Protein AF-A0A4U5W4Y3-F1 (afdb_monomer)

pLDDT: mean 70.09, std 14.5, range [42.06, 96.62]

Structure (mmCIF, N/CA/C/O backbone):
data_AF-A0A4U5W4Y3-F1
#
_entry.id   AF-A0A4U5W4Y3-F1
#
loop_
_atom_site.group_PDB
_atom_site.id
_atom_site.type_symbol
_atom_site.label_atom_id
_atom_site.label_alt_id
_atom_site.label_comp_id
_atom_site.label_asym_id
_atom_site.label_entity_id
_atom_site.label_seq_id
_atom_site.pdbx_PDB_ins_code
_atom_site.Cartn_x
_atom_site.Cartn_y
_atom_site.Cartn_z
_atom_site.occupancy
_atom_site.B_iso_or_equiv
_atom_site.auth_seq_id
_atom_site.auth_comp_id
_atom_site.auth_asym_id
_atom_site.auth_atom_id
_atom_site.pdbx_PDB_mod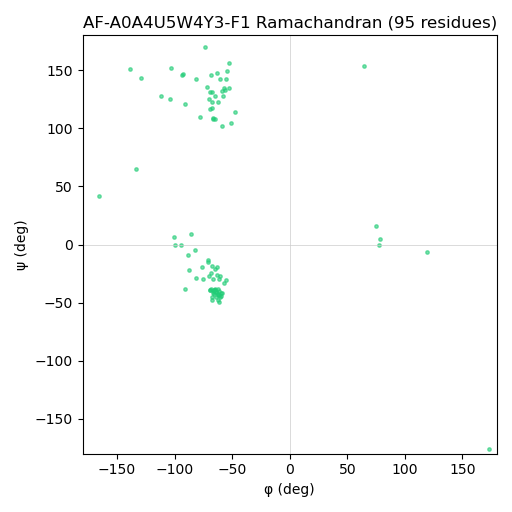el_num
ATOM 1 N N . MET A 1 1 ? 27.909 -11.454 -19.056 1.00 50.59 1 MET A N 1
ATOM 2 C CA . MET A 1 1 ? 27.273 -12.157 -17.928 1.00 50.59 1 MET A CA 1
ATOM 3 C C . MET A 1 1 ? 26.076 -12.883 -18.488 1.00 50.59 1 MET A C 1
ATOM 5 O O . MET A 1 1 ? 25.126 -12.229 -18.903 1.00 50.59 1 MET A O 1
ATOM 9 N N . ASP A 1 2 ? 26.189 -14.203 -18.619 1.00 58.56 2 ASP A N 1
ATOM 10 C CA . ASP A 1 2 ? 25.115 -15.040 -19.144 1.00 58.56 2 ASP A CA 1
ATOM 11 C C . ASP A 1 2 ? 23.964 -15.091 -18.142 1.00 58.56 2 ASP A C 1
ATOM 13 O O . ASP A 1 2 ? 24.152 -15.287 -16.940 1.00 58.56 2 ASP A O 1
ATOM 17 N N . ARG A 1 3 ? 22.754 -14.860 -18.643 1.00 62.62 3 ARG A N 1
ATOM 18 C CA . ARG A 1 3 ? 21.526 -14.875 -17.857 1.00 62.62 3 ARG A CA 1
ATOM 19 C C . ARG A 1 3 ? 21.272 -16.306 -17.365 1.00 62.62 3 ARG A C 1
ATOM 21 O O . ARG A 1 3 ? 20.890 -17.163 -18.153 1.00 62.62 3 ARG A O 1
ATOM 28 N N . LEU A 1 4 ? 21.435 -16.553 -16.063 1.00 68.31 4 LEU A N 1
ATOM 29 C CA . LEU A 1 4 ? 21.101 -17.845 -15.433 1.00 68.31 4 LEU A CA 1
ATOM 30 C C . LEU A 1 4 ? 19.583 -18.097 -15.344 1.00 68.31 4 LEU A C 1
ATOM 32 O O . LEU A 1 4 ? 19.151 -19.221 -15.104 1.00 68.31 4 LEU A O 1
ATOM 36 N N . LEU A 1 5 ? 18.766 -17.054 -15.527 1.00 67.88 5 LEU A N 1
ATOM 37 C CA . LEU A 1 5 ? 17.308 -17.128 -15.455 1.00 67.88 5 LEU A CA 1
ATOM 38 C C . LEU A 1 5 ? 16.674 -17.351 -16.840 1.00 67.88 5 LEU A C 1
ATOM 40 O O . LEU A 1 5 ? 17.132 -16.765 -17.824 1.00 67.88 5 LEU A O 1
ATOM 44 N N . PRO A 1 6 ? 15.559 -18.100 -16.935 1.00 73.06 6 PRO A N 1
ATOM 45 C CA . PRO A 1 6 ? 14.780 -18.223 -18.166 1.00 73.06 6 PRO A CA 1
ATOM 46 C C . PRO A 1 6 ? 14.388 -16.861 -18.752 1.00 73.06 6 PRO A C 1
ATOM 48 O O . PRO A 1 6 ? 14.334 -15.853 -18.036 1.00 73.06 6 PRO A O 1
ATOM 51 N N . ALA A 1 7 ? 14.123 -16.814 -20.060 1.00 78.19 7 ALA A N 1
ATOM 52 C CA . ALA A 1 7 ? 13.769 -15.575 -20.752 1.00 78.19 7 ALA A CA 1
ATOM 53 C C . ALA A 1 7 ? 12.565 -14.869 -20.081 1.00 78.19 7 ALA A C 1
ATOM 55 O O . ALA A 1 7 ? 11.687 -15.552 -19.555 1.00 78.19 7 ALA A O 1
ATOM 56 N N . PRO A 1 8 ? 12.463 -13.522 -20.122 1.00 77.88 8 PRO A N 1
ATOM 57 C CA . PRO A 1 8 ? 11.507 -12.747 -19.312 1.00 77.88 8 PRO A CA 1
ATOM 58 C C . PRO A 1 8 ? 10.043 -13.163 -19.473 1.00 77.88 8 PRO A C 1
ATOM 60 O O . PRO A 1 8 ? 9.238 -13.031 -18.559 1.00 77.88 8 PRO A O 1
ATOM 63 N N . ARG A 1 9 ? 9.700 -13.656 -20.665 1.00 80.75 9 ARG A N 1
ATOM 64 C CA . ARG A 1 9 ? 8.342 -14.059 -21.048 1.00 80.75 9 ARG A CA 1
ATOM 65 C C . ARG A 1 9 ? 8.124 -15.570 -20.972 1.00 80.75 9 ARG A C 1
ATOM 67 O O . ARG A 1 9 ? 7.086 -16.052 -21.406 1.00 80.75 9 ARG A O 1
ATOM 74 N N . THR A 1 10 ? 9.102 -16.314 -20.464 1.00 85.56 10 THR A N 1
ATOM 75 C CA . THR A 1 10 ? 8.989 -17.757 -20.250 1.00 85.56 10 THR A CA 1
ATOM 76 C C . THR A 1 10 ? 8.469 -17.999 -18.836 1.00 85.56 10 THR A C 1
ATOM 78 O O . THR A 1 10 ? 9.116 -17.556 -17.883 1.00 85.56 10 THR A O 1
ATOM 81 N N . PRO A 1 11 ? 7.319 -18.674 -18.669 1.00 90.56 11 PRO A N 1
ATOM 82 C CA . PRO A 1 11 ? 6.839 -19.053 -17.349 1.00 90.56 11 PRO A CA 1
ATOM 83 C C . PRO A 1 11 ? 7.860 -19.944 -16.634 1.00 90.56 11 PRO A C 1
ATOM 85 O O . PRO A 1 11 ? 8.339 -20.921 -17.205 1.00 90.56 11 PRO A O 1
ATOM 88 N N . VAL A 1 12 ? 8.165 -19.633 -15.374 1.00 90.50 12 VAL A N 1
ATOM 89 C CA . VAL A 1 12 ? 9.010 -20.477 -14.503 1.00 90.50 12 VAL A CA 1
ATOM 90 C C . VAL A 1 12 ? 8.198 -21.527 -13.745 1.00 90.50 12 VAL A C 1
ATOM 92 O O . VAL A 1 12 ? 8.753 -22.416 -13.109 1.00 90.50 12 VAL A O 1
ATOM 95 N N . GLY A 1 13 ? 6.873 -21.429 -13.809 1.00 93.69 13 GLY A N 1
ATOM 96 C CA . GLY A 1 13 ? 5.945 -22.347 -13.169 1.00 93.69 13 GLY A CA 1
ATOM 97 C C . GLY A 1 13 ? 4.507 -21.859 -13.291 1.00 93.69 13 GLY A C 1
ATOM 98 O O . GLY A 1 13 ? 4.235 -20.836 -13.922 1.00 93.69 13 GLY A O 1
ATOM 99 N N . HIS A 1 14 ? 3.590 -22.591 -12.663 1.00 96.62 14 HIS A N 1
ATOM 100 C CA . HIS A 1 14 ? 2.173 -22.245 -12.601 1.00 96.62 14 HIS A CA 1
ATOM 101 C C . HIS A 1 14 ? 1.688 -22.295 -11.155 1.00 96.62 14 HIS A C 1
ATOM 103 O O . HIS A 1 14 ? 2.109 -23.139 -10.363 1.00 96.62 14 HIS A O 1
ATOM 109 N N . ARG A 1 15 ? 0.798 -21.368 -10.809 1.00 94.69 15 ARG A N 1
ATOM 110 C CA . ARG A 1 15 ? 0.102 -21.338 -9.520 1.00 94.69 15 ARG A CA 1
ATOM 111 C C . ARG A 1 15 ? -0.969 -22.438 -9.470 1.00 94.69 15 ARG A C 1
ATOM 113 O O . ARG A 1 15 ? -1.322 -23.025 -10.490 1.00 94.69 15 ARG A O 1
ATOM 120 N N . ARG A 1 16 ? -1.550 -22.677 -8.288 1.00 96.06 16 ARG A N 1
ATOM 121 C CA . ARG A 1 16 ? -2.636 -23.663 -8.094 1.00 96.06 16 ARG A CA 1
ATOM 122 C C . ARG A 1 16 ? -3.893 -23.356 -8.921 1.00 96.06 16 ARG A C 1
ATOM 124 O O . ARG A 1 16 ? -4.625 -24.272 -9.267 1.00 96.06 16 ARG A O 1
ATOM 131 N N . ASP A 1 17 ? -4.127 -22.086 -9.248 1.00 95.00 17 ASP A N 1
ATOM 132 C CA . ASP A 1 17 ? -5.205 -21.615 -10.125 1.00 95.00 17 ASP A CA 1
ATOM 133 C C . ASP A 1 17 ? -4.832 -21.648 -11.623 1.00 95.00 17 ASP A C 1
ATOM 135 O O . ASP A 1 17 ? -5.557 -21.103 -12.450 1.00 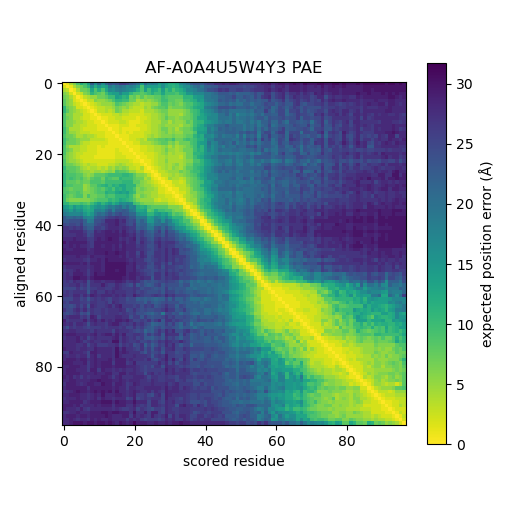95.00 17 ASP A O 1
ATOM 139 N N . GLY A 1 18 ? -3.695 -22.253 -11.987 1.00 95.31 18 GLY A N 1
ATOM 140 C CA . GLY A 1 18 ? -3.240 -22.398 -13.372 1.00 95.31 18 GLY A CA 1
ATOM 141 C C . GLY A 1 18 ? -2.627 -21.137 -13.984 1.00 95.31 18 GLY A C 1
ATOM 142 O O . GLY A 1 18 ? -2.181 -21.172 -15.127 1.00 95.31 18 GLY A O 1
ATOM 143 N N . ARG A 1 19 ? -2.558 -20.017 -13.252 1.00 95.38 19 ARG A N 1
ATOM 144 C CA . ARG A 1 19 ? -1.941 -18.782 -13.760 1.00 95.38 19 ARG A CA 1
ATOM 145 C C . ARG A 1 19 ? -0.411 -18.926 -13.844 1.00 95.38 19 ARG A C 1
ATOM 147 O O . ARG A 1 19 ? 0.186 -19.424 -12.883 1.00 95.38 19 ARG A O 1
ATOM 154 N N . PRO A 1 20 ? 0.235 -18.488 -14.944 1.00 94.44 20 PRO A N 1
ATOM 155 C CA . PRO A 1 20 ? 1.684 -18.581 -15.098 1.00 94.44 20 PRO A CA 1
ATOM 156 C C . PRO A 1 20 ? 2.413 -17.651 -14.124 1.00 94.44 20 PRO A C 1
ATOM 158 O O . PRO A 1 20 ? 1.944 -16.557 -13.808 1.00 94.44 20 PRO A O 1
ATOM 161 N N . ILE A 1 21 ? 3.580 -18.096 -13.666 1.00 90.88 21 ILE A N 1
ATOM 162 C CA . ILE A 1 21 ? 4.512 -17.327 -12.841 1.00 90.88 21 ILE A CA 1
ATOM 163 C C . ILE A 1 21 ? 5.658 -16.882 -13.745 1.00 90.88 21 ILE A C 1
ATOM 165 O O . ILE A 1 21 ? 6.298 -17.721 -14.380 1.00 90.88 21 ILE A O 1
ATOM 169 N N . PHE A 1 22 ? 5.927 -15.580 -13.797 1.00 88.75 22 PHE A N 1
ATOM 170 C CA . PHE A 1 22 ? 7.039 -15.012 -14.561 1.00 88.75 22 PHE A CA 1
ATOM 171 C C . PHE A 1 22 ? 8.202 -14.627 -13.633 1.00 88.75 22 PHE A C 1
ATOM 173 O O . PHE A 1 22 ? 7.957 -14.318 -12.463 1.00 88.75 22 PHE A O 1
ATOM 180 N N . PRO A 1 23 ? 9.456 -14.641 -14.125 1.00 85.00 23 PRO A N 1
ATOM 181 C CA . PRO A 1 23 ? 10.592 -14.098 -13.386 1.00 85.00 23 PRO A CA 1
ATOM 182 C C . PRO A 1 23 ? 10.359 -12.635 -12.989 1.00 85.00 23 PRO A C 1
ATOM 184 O O . PRO A 1 23 ? 9.822 -11.853 -13.774 1.00 85.00 23 PRO A O 1
ATOM 187 N N . MET A 1 24 ? 10.810 -12.256 -11.793 1.00 78.88 24 MET A N 1
ATOM 188 C CA . MET A 1 24 ? 10.847 -10.854 -11.370 1.00 78.88 24 MET A CA 1
ATOM 189 C C . MET A 1 24 ? 11.918 -10.122 -12.184 1.00 78.88 24 MET A C 1
ATOM 191 O O . MET A 1 24 ? 13.094 -10.464 -12.097 1.00 78.88 24 MET A O 1
ATOM 195 N N . LEU A 1 25 ? 11.509 -9.136 -12.980 1.00 77.12 25 LEU A N 1
ATOM 196 C CA . LEU A 1 25 ? 12.415 -8.278 -13.752 1.00 77.12 25 LEU A CA 1
ATOM 197 C C . LEU A 1 25 ? 12.744 -7.026 -12.928 1.00 77.12 25 LEU A C 1
ATOM 199 O O . LEU A 1 25 ? 11.891 -6.558 -12.174 1.00 77.12 25 LEU A O 1
ATOM 203 N N . GLY A 1 26 ? 13.956 -6.479 -13.049 1.00 72.69 26 GLY A N 1
ATOM 204 C CA . GLY A 1 26 ? 14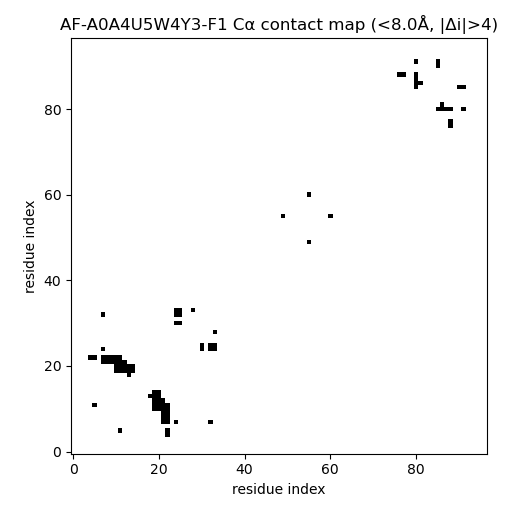.347 -5.264 -12.316 1.00 72.69 26 GLY A CA 1
ATOM 205 C C . GLY A 1 26 ? 14.723 -5.455 -10.849 1.00 72.69 26 GLY A C 1
ATOM 206 O O . GLY A 1 26 ? 14.992 -4.467 -10.174 1.00 72.69 26 GLY A O 1
ATOM 207 N N . ALA A 1 27 ? 14.767 -6.692 -10.343 1.00 71.38 27 ALA A N 1
ATOM 208 C CA . ALA A 1 27 ? 15.229 -6.970 -8.980 1.00 71.38 27 ALA A CA 1
ATOM 209 C C . ALA A 1 27 ? 16.746 -6.747 -8.807 1.00 71.38 27 ALA A C 1
ATOM 211 O O . ALA A 1 27 ? 17.197 -6.423 -7.712 1.00 71.38 27 ALA A O 1
ATOM 212 N N . ASP A 1 28 ? 17.516 -6.893 -9.888 1.00 71.62 28 ASP A N 1
ATOM 213 C CA . ASP A 1 28 ? 18.933 -6.540 -9.970 1.00 71.62 28 ASP A CA 1
ATOM 214 C C . ASP A 1 28 ? 19.082 -5.347 -10.923 1.00 71.62 28 ASP A C 1
ATOM 216 O O . ASP A 1 28 ? 18.575 -5.367 -12.049 1.00 71.62 28 ASP A O 1
ATOM 220 N N . SER A 1 29 ? 19.764 -4.293 -10.470 1.00 69.50 29 SER A N 1
ATOM 221 C CA . SER A 1 29 ? 19.985 -3.070 -11.248 1.00 69.50 29 SER A CA 1
ATOM 222 C C . SER A 1 29 ? 20.897 -3.289 -12.457 1.00 69.50 29 SER A C 1
ATOM 224 O O . SER A 1 29 ? 20.864 -2.497 -13.398 1.00 69.50 29 SER A O 1
ATOM 226 N N . THR A 1 30 ? 21.669 -4.375 -12.463 1.00 71.62 30 THR A N 1
ATOM 227 C CA . THR A 1 30 ? 22.572 -4.758 -13.552 1.00 71.62 30 THR A CA 1
ATOM 228 C C . THR A 1 30 ? 21.947 -5.741 -14.545 1.00 71.62 30 THR A C 1
ATOM 230 O O . THR A 1 30 ? 22.593 -6.112 -15.528 1.00 71.62 30 THR A O 1
ATOM 233 N N . ASP A 1 31 ? 20.687 -6.146 -14.338 1.00 71.12 31 ASP A N 1
ATOM 234 C CA . ASP A 1 31 ? 20.012 -7.104 -15.214 1.00 71.12 31 ASP A CA 1
ATOM 235 C C . ASP A 1 31 ? 19.766 -6.498 -16.615 1.00 71.12 31 ASP A C 1
ATOM 237 O O . ASP A 1 31 ? 19.071 -5.483 -16.750 1.00 71.12 31 ASP A O 1
ATOM 241 N N . PRO A 1 32 ? 20.274 -7.122 -17.696 1.00 70.88 32 PRO A N 1
ATOM 242 C CA . PRO A 1 32 ? 20.093 -6.625 -19.060 1.00 70.88 32 PRO A CA 1
ATOM 243 C C . PRO A 1 32 ? 18.626 -6.593 -19.522 1.00 70.88 32 PRO A C 1
ATOM 245 O O . PRO A 1 32 ? 18.294 -5.878 -20.466 1.00 70.88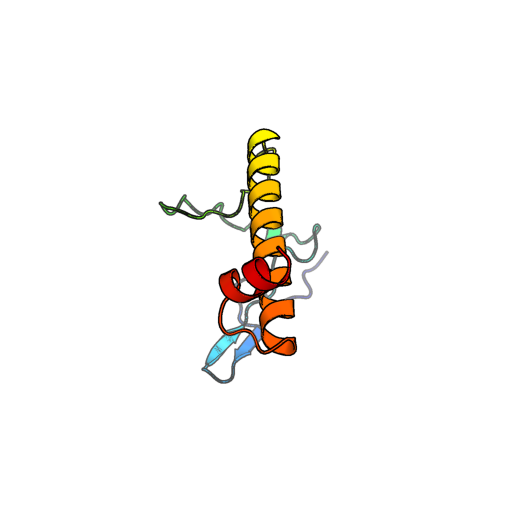 32 PRO A O 1
ATOM 248 N N . SER A 1 33 ? 17.723 -7.337 -18.874 1.00 69.31 33 SER A N 1
ATOM 249 C CA . SER A 1 33 ? 16.288 -7.293 -19.177 1.00 69.31 33 SER A CA 1
ATOM 250 C C . SER A 1 33 ? 15.593 -6.007 -18.738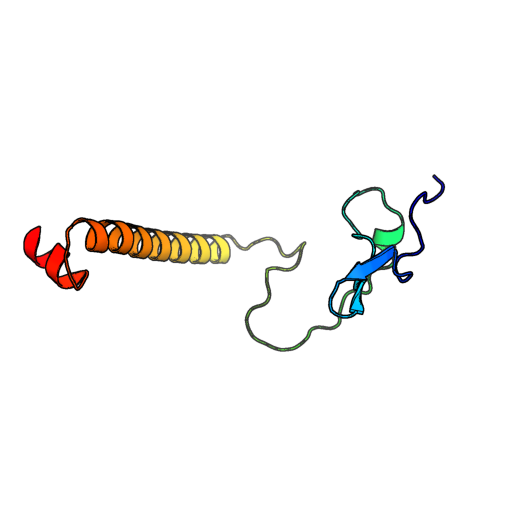 1.00 69.31 33 SER A C 1
ATOM 252 O O . SER A 1 33 ? 14.514 -5.706 -19.250 1.00 69.31 33 SER A O 1
ATOM 254 N N . ASN A 1 34 ? 16.241 -5.193 -17.902 1.00 70.25 34 ASN A N 1
ATOM 255 C CA . ASN A 1 34 ? 15.744 -3.873 -17.509 1.00 70.25 34 ASN A CA 1
ATOM 256 C C . ASN A 1 34 ? 15.632 -2.915 -18.702 1.00 70.25 34 ASN A C 1
ATOM 258 O O . ASN A 1 34 ? 14.800 -2.015 -18.699 1.00 70.25 34 ASN A O 1
ATOM 262 N N . VAL A 1 35 ? 16.432 -3.136 -19.750 1.00 68.62 35 VAL A N 1
ATOM 263 C CA . VAL A 1 35 ? 16.455 -2.306 -20.965 1.00 68.62 35 VAL A CA 1
ATOM 264 C C . VAL A 1 35 ? 15.253 -2.591 -21.881 1.00 68.62 35 VAL A C 1
ATOM 266 O O . VAL A 1 35 ? 14.911 -1.773 -22.728 1.00 68.62 35 VAL A O 1
ATOM 269 N N . GLN A 1 36 ? 14.594 -3.747 -21.726 1.00 60.50 36 GLN A N 1
ATOM 270 C CA . GLN A 1 36 ? 13.527 -4.210 -22.623 1.00 60.50 36 GLN A CA 1
ATOM 271 C C . GLN A 1 36 ? 12.105 -3.961 -22.107 1.00 60.50 36 GLN A C 1
ATOM 273 O O . GLN A 1 36 ? 11.157 -4.324 -22.808 1.00 60.50 36 GLN A O 1
ATOM 278 N N . LEU A 1 37 ? 11.913 -3.368 -20.921 1.00 58.59 37 LEU A N 1
ATOM 279 C CA . LEU A 1 37 ? 10.570 -2.967 -20.500 1.00 58.59 37 LEU A CA 1
ATOM 280 C C . LEU A 1 37 ? 10.086 -1.824 -21.411 1.00 58.59 37 LEU A C 1
ATOM 282 O O . LEU A 1 37 ? 10.697 -0.756 -21.409 1.00 58.59 37 LEU A O 1
ATOM 286 N N . PRO A 1 38 ? 8.996 -2.006 -22.183 1.00 52.31 38 PRO A N 1
ATOM 287 C CA . PRO A 1 38 ? 8.405 -0.892 -22.898 1.00 52.31 38 PRO A CA 1
ATOM 288 C C . PRO A 1 38 ? 7.871 0.101 -21.868 1.00 52.31 38 PRO A C 1
ATOM 290 O O . PRO A 1 38 ? 7.100 -0.282 -20.986 1.00 52.31 38 PRO A O 1
ATOM 293 N N . THR A 1 39 ? 8.257 1.371 -21.997 1.00 53.72 39 THR A N 1
ATOM 294 C CA . THR A 1 39 ? 7.563 2.496 -21.365 1.00 53.72 39 THR A CA 1
ATOM 295 C C . THR A 1 39 ? 6.083 2.359 -21.712 1.00 53.72 39 THR A C 1
ATOM 297 O O . THR A 1 39 ? 5.697 2.543 -22.867 1.00 53.72 39 THR A O 1
ATOM 300 N N . ALA A 1 40 ? 5.265 1.923 -20.754 1.00 47.50 40 ALA A N 1
ATOM 301 C CA . ALA A 1 40 ? 3.846 1.712 -20.989 1.00 47.50 40 ALA A CA 1
ATOM 302 C C . ALA A 1 40 ? 3.216 3.030 -21.486 1.00 47.50 40 ALA A C 1
ATOM 304 O O . ALA A 1 40 ? 3.516 4.085 -20.920 1.00 47.50 40 ALA A O 1
ATOM 305 N N . PRO A 1 41 ? 2.369 3.012 -22.533 1.00 42.06 41 PRO A N 1
ATOM 306 C CA . PRO A 1 41 ? 1.619 4.201 -22.912 1.00 42.06 41 PRO A CA 1
ATOM 307 C C . PRO A 1 41 ? 0.677 4.595 -21.760 1.00 42.06 41 PRO A C 1
ATOM 309 O O . PRO A 1 41 ? 0.204 3.715 -21.032 1.00 42.06 41 PRO A O 1
ATOM 312 N N . PRO A 1 42 ? 0.408 5.898 -21.567 1.00 44.53 42 PRO A N 1
ATOM 313 C CA . PRO A 1 42 ? -0.340 6.383 -20.417 1.00 44.53 42 PRO A CA 1
ATOM 314 C C . PRO A 1 42 ? -1.788 5.892 -20.502 1.00 44.53 42 PRO A C 1
ATOM 316 O O . PRO A 1 42 ? -2.565 6.349 -21.338 1.00 44.53 42 PRO A O 1
ATOM 319 N N . ALA A 1 43 ? -2.156 4.943 -19.642 1.00 43.88 43 ALA A N 1
ATOM 320 C CA . ALA A 1 43 ? -3.555 4.653 -19.371 1.00 43.88 43 ALA A CA 1
ATOM 321 C C . ALA A 1 43 ? -4.138 5.836 -18.584 1.00 43.88 43 ALA A C 1
ATOM 323 O O . ALA A 1 43 ? -3.582 6.246 -17.564 1.00 43.88 43 ALA A O 1
ATOM 324 N N . ALA A 1 44 ? -5.222 6.408 -19.101 1.00 43.56 44 ALA A N 1
ATOM 325 C CA . ALA A 1 44 ? -5.916 7.538 -18.506 1.00 43.56 44 ALA A CA 1
ATOM 326 C C . ALA A 1 44 ? -6.598 7.162 -17.169 1.00 43.56 44 ALA A C 1
ATOM 328 O O . ALA A 1 44 ? -7.344 6.187 -17.122 1.00 43.56 44 ALA A O 1
ATOM 329 N N . ASP A 1 45 ? -6.352 8.007 -16.155 1.00 42.16 45 ASP A N 1
ATOM 330 C CA . ASP A 1 45 ? -7.088 8.256 -14.895 1.00 42.16 45 ASP A CA 1
ATOM 331 C C . ASP A 1 45 ? -7.229 7.163 -13.804 1.00 42.16 45 ASP A C 1
ATOM 333 O O . ASP A 1 45 ? -7.300 5.972 -14.095 1.00 42.16 45 ASP A O 1
ATOM 337 N N . PRO A 1 46 ? -7.411 7.534 -12.509 1.00 46.41 46 PRO A N 1
ATOM 338 C CA . PRO A 1 46 ? -6.972 8.734 -11.788 1.00 46.41 46 PRO A CA 1
ATOM 339 C C . PRO A 1 46 ? -6.355 8.343 -10.420 1.00 46.41 46 PRO A C 1
ATOM 341 O O . PRO A 1 46 ? -6.921 8.620 -9.370 1.00 46.41 46 PRO A O 1
ATOM 344 N N . ALA A 1 47 ? -5.228 7.627 -10.396 1.00 48.06 47 ALA A N 1
ATOM 345 C CA . ALA A 1 47 ? -4.482 7.333 -9.157 1.00 48.06 47 ALA A CA 1
ATOM 346 C C . ALA A 1 47 ? -3.066 6.814 -9.460 1.00 48.06 47 ALA A C 1
ATOM 348 O O . ALA A 1 47 ? -2.616 5.831 -8.871 1.00 48.06 47 ALA A O 1
ATOM 349 N N . ALA A 1 48 ? -2.380 7.414 -10.436 1.00 42.94 48 ALA A N 1
ATOM 350 C CA . ALA A 1 48 ? -1.054 6.951 -10.821 1.00 42.94 48 ALA A CA 1
ATOM 351 C C . ALA A 1 48 ? -0.076 7.089 -9.632 1.00 42.94 48 ALA A C 1
ATOM 353 O O . ALA A 1 48 ? 0.083 8.200 -9.116 1.00 42.94 48 ALA A O 1
ATOM 354 N N . PRO A 1 49 ? 0.583 6.002 -9.182 1.00 44.25 49 PRO A N 1
ATOM 355 C CA . PRO A 1 49 ? 1.744 6.133 -8.315 1.00 44.25 49 PRO A CA 1
ATOM 356 C C . PRO A 1 49 ? 2.817 6.936 -9.070 1.00 44.25 49 PRO A C 1
ATOM 358 O O . PRO A 1 49 ? 2.935 6.781 -10.290 1.00 44.25 49 PRO A O 1
ATOM 361 N N . PRO A 1 50 ? 3.566 7.820 -8.388 1.00 43.91 50 PRO A N 1
ATOM 362 C CA . PRO A 1 50 ? 4.483 8.731 -9.054 1.00 43.91 50 PRO A CA 1
ATOM 363 C C . PRO A 1 50 ? 5.519 7.956 -9.874 1.00 43.91 50 PRO A C 1
ATOM 365 O O . PRO A 1 50 ? 6.174 7.032 -9.391 1.00 43.91 50 PRO A O 1
ATOM 368 N N . THR A 1 51 ? 5.629 8.349 -11.140 1.00 48.41 51 THR A N 1
ATOM 369 C CA . THR A 1 51 ? 6.582 7.850 -12.130 1.00 48.41 51 THR A CA 1
ATOM 370 C C . THR A 1 51 ? 8.014 7.939 -11.582 1.00 48.41 51 THR A C 1
ATOM 372 O O . THR A 1 51 ? 8.379 8.997 -11.056 1.00 48.41 51 THR A O 1
ATOM 375 N N . PRO A 1 52 ? 8.871 6.908 -11.723 1.00 42.41 52 PRO A N 1
ATOM 376 C CA . PRO A 1 52 ? 10.266 7.010 -11.308 1.00 42.41 52 PRO A CA 1
ATOM 377 C C . PRO A 1 52 ? 10.962 8.053 -12.191 1.00 42.41 52 PRO A C 1
ATOM 379 O O . PRO A 1 52 ? 11.162 7.827 -13.381 1.00 42.41 52 PRO A O 1
ATOM 382 N N . GLY A 1 53 ? 11.276 9.220 -11.624 1.00 45.91 53 GLY A N 1
ATOM 383 C CA . GLY A 1 53 ? 11.964 10.311 -12.325 1.00 45.91 53 GLY A CA 1
ATOM 384 C C . GLY A 1 53 ? 11.190 11.626 -12.428 1.00 45.91 53 GLY A C 1
ATOM 385 O O . GLY A 1 53 ? 11.778 12.628 -12.827 1.00 45.91 53 GLY A O 1
ATOM 386 N N . GLN A 1 54 ? 9.919 11.681 -12.018 1.00 49.16 54 GLN A N 1
ATOM 387 C CA . GLN A 1 54 ? 9.309 12.973 -11.702 1.00 49.16 54 GLN A CA 1
ATOM 388 C C . GLN A 1 54 ? 9.824 13.382 -10.328 1.00 49.16 54 GLN A C 1
ATOM 390 O O . GLN A 1 54 ? 9.497 12.740 -9.332 1.00 49.16 54 GLN A O 1
ATOM 395 N N . GLY A 1 55 ? 10.681 14.406 -10.286 1.00 51.03 55 GLY A N 1
ATOM 396 C CA . GLY A 1 55 ? 11.068 15.041 -9.033 1.00 51.03 55 GLY A CA 1
ATOM 397 C C . GLY A 1 55 ? 9.800 15.305 -8.234 1.00 51.03 55 GLY A C 1
ATOM 398 O O . GLY A 1 55 ? 8.914 16.017 -8.703 1.00 51.03 55 GLY A O 1
ATOM 399 N N . LEU A 1 56 ? 9.677 14.626 -7.097 1.00 55.44 56 LEU A N 1
ATOM 400 C CA . LEU A 1 56 ? 8.564 14.788 -6.181 1.00 55.44 56 LEU A CA 1
ATOM 401 C C . LEU A 1 56 ? 8.557 16.255 -5.758 1.00 55.44 56 LEU A C 1
ATOM 403 O O . LEU A 1 56 ? 9.404 16.682 -4.975 1.00 55.44 56 LEU A O 1
ATOM 407 N N . ASP A 1 57 ? 7.652 17.027 -6.353 1.00 66.56 57 ASP A N 1
ATOM 408 C CA . ASP A 1 57 ? 7.491 18.436 -6.040 1.00 66.56 57 ASP A CA 1
ATOM 409 C C . ASP A 1 57 ? 7.227 18.568 -4.533 1.00 66.56 57 ASP A C 1
ATOM 411 O O . ASP A 1 57 ? 6.445 17.804 -3.953 1.00 66.56 57 ASP A O 1
ATOM 415 N N . GLN A 1 58 ? 7.924 19.492 -3.874 1.00 68.19 58 GLN A N 1
ATOM 416 C CA . GLN A 1 58 ? 7.898 1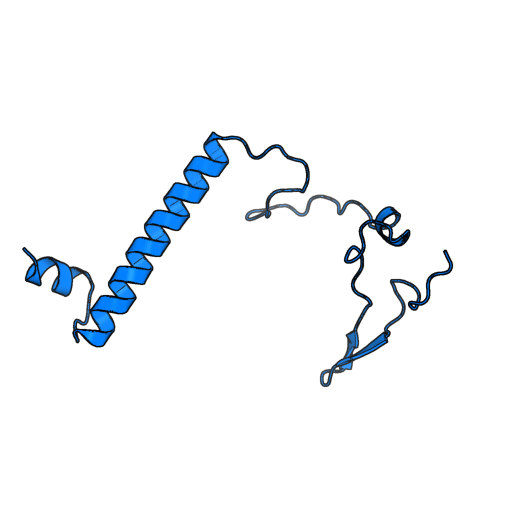9.639 -2.417 1.00 68.19 58 GLN A CA 1
ATOM 417 C C . GLN A 1 58 ? 6.464 19.857 -1.913 1.00 68.19 58 GLN A C 1
ATOM 419 O O . GLN A 1 58 ? 6.088 19.375 -0.840 1.00 68.19 58 GLN A O 1
ATOM 424 N N . GLU A 1 59 ? 5.632 20.528 -2.709 1.00 69.75 59 GLU A N 1
ATOM 425 C CA . GLU A 1 59 ? 4.223 20.740 -2.398 1.00 69.75 59 GLU A CA 1
ATOM 426 C C . GLU A 1 59 ? 3.411 19.431 -2.449 1.00 69.75 59 GLU A C 1
ATOM 428 O O . GLU A 1 59 ? 2.571 19.181 -1.580 1.00 69.75 59 GLU A O 1
ATOM 433 N N . ALA A 1 60 ? 3.699 18.545 -3.407 1.00 70.00 60 ALA A N 1
ATOM 434 C CA . ALA A 1 60 ? 3.058 17.235 -3.513 1.00 70.00 60 ALA A CA 1
ATOM 435 C C . ALA A 1 60 ? 3.438 16.321 -2.338 1.00 70.00 60 ALA A C 1
ATOM 437 O O . ALA A 1 60 ? 2.563 15.684 -1.746 1.00 70.00 60 ALA A O 1
ATOM 438 N N . LEU A 1 61 ? 4.716 16.329 -1.940 1.00 70.69 61 LEU A N 1
ATOM 439 C CA . LEU A 1 61 ? 5.197 15.611 -0.755 1.00 70.69 61 LEU A CA 1
ATOM 440 C C . LEU A 1 61 ? 4.528 16.107 0.522 1.00 70.69 61 LEU A C 1
ATOM 442 O O . LEU A 1 61 ? 4.084 15.307 1.344 1.00 70.69 61 LEU A O 1
ATOM 446 N N . THR A 1 62 ? 4.404 17.425 0.669 1.00 72.38 62 THR A N 1
ATOM 447 C CA . THR A 1 62 ? 3.777 18.037 1.845 1.00 72.38 62 THR A CA 1
ATOM 448 C C . THR A 1 62 ? 2.295 17.661 1.936 1.00 72.38 62 THR A C 1
ATOM 450 O O . THR A 1 62 ? 1.804 17.317 3.012 1.00 72.38 62 THR A O 1
ATOM 453 N N . ARG A 1 63 ? 1.577 17.645 0.804 1.00 75.06 63 ARG A N 1
ATOM 454 C CA . ARG A 1 63 ? 0.179 17.186 0.742 1.00 75.06 63 ARG A CA 1
ATOM 455 C C . ARG A 1 63 ? 0.043 15.698 1.064 1.00 75.06 63 ARG A C 1
ATOM 457 O O . ARG A 1 63 ? -0.915 15.318 1.735 1.00 75.06 63 ARG A O 1
ATOM 464 N N . GLN A 1 64 ? 0.968 14.858 0.604 1.00 68.00 64 GLN A N 1
ATOM 465 C CA . GLN A 1 64 ? 0.947 13.428 0.908 1.00 68.00 64 GLN A CA 1
ATOM 466 C C . GLN A 1 64 ? 1.217 13.166 2.396 1.00 68.00 64 GLN A C 1
ATOM 468 O O . GLN A 1 64 ? 0.444 12.449 3.026 1.00 68.00 64 GLN A O 1
ATOM 473 N N . LEU A 1 65 ? 2.216 13.832 2.982 1.00 69.19 65 LEU A N 1
ATOM 474 C CA . LEU A 1 65 ? 2.512 13.773 4.418 1.00 69.19 65 LEU A CA 1
ATOM 475 C C . LEU A 1 65 ? 1.327 14.227 5.278 1.00 69.19 65 LEU A C 1
ATOM 477 O O . LEU 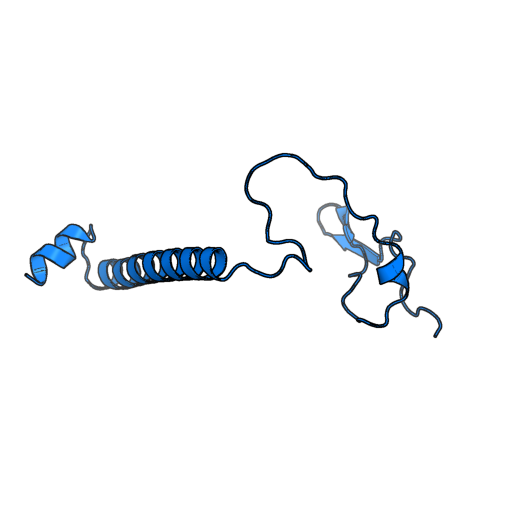A 1 65 ? 1.020 13.597 6.287 1.00 69.19 65 LEU A O 1
ATOM 481 N N . ALA A 1 66 ? 0.628 15.291 4.875 1.00 75.06 66 ALA A N 1
ATOM 482 C CA . ALA A 1 66 ? -0.564 15.754 5.581 1.00 75.06 66 ALA A CA 1
ATOM 483 C C . ALA A 1 66 ? -1.683 14.698 5.571 1.00 75.06 66 ALA A C 1
ATOM 485 O O . ALA A 1 66 ? -2.294 14.438 6.608 1.00 75.06 66 ALA A O 1
ATOM 486 N N . ARG A 1 67 ? -1.911 14.042 4.423 1.00 71.19 67 ARG A N 1
ATOM 487 C CA . ARG A 1 67 ? -2.895 12.953 4.303 1.00 71.19 67 ARG A CA 1
ATOM 488 C C . ARG A 1 67 ? -2.496 11.729 5.122 1.00 71.19 67 ARG A C 1
ATOM 490 O O . ARG A 1 67 ? -3.350 11.149 5.784 1.00 71.19 67 ARG A O 1
ATOM 497 N N . GLU A 1 68 ? -1.222 11.346 5.100 1.00 75.50 68 GLU A N 1
ATOM 498 C CA . GLU A 1 68 ? -0.713 10.223 5.894 1.00 75.50 68 GLU A CA 1
ATOM 499 C C . GLU A 1 68 ? -0.838 10.495 7.396 1.00 75.50 68 GLU A C 1
ATOM 501 O O . GLU A 1 68 ? -1.275 9.618 8.142 1.00 75.50 68 GLU A O 1
ATOM 506 N N . LYS A 1 69 ? -0.550 11.724 7.843 1.00 81.19 69 LYS A N 1
ATOM 507 C CA . LYS A 1 69 ? -0.751 12.137 9.236 1.00 81.19 69 LYS A CA 1
ATOM 508 C C . LYS A 1 69 ? -2.222 12.048 9.642 1.00 81.19 69 LYS A C 1
ATOM 510 O O . LYS A 1 69 ? -2.530 11.432 10.657 1.00 81.19 69 LYS A O 1
ATOM 515 N N . GLU A 1 70 ? -3.128 12.598 8.837 1.00 75.94 70 GLU A N 1
ATOM 516 C CA . GLU A 1 70 ? -4.568 12.558 9.118 1.00 75.94 70 GLU A CA 1
ATOM 517 C C . GLU A 1 70 ? -5.102 11.114 9.159 1.00 75.94 70 GLU A C 1
ATOM 519 O O . GLU A 1 70 ? -5.907 10.750 10.019 1.00 75.94 70 GLU A O 1
ATOM 524 N N . GLN A 1 71 ? -4.628 10.251 8.258 1.00 74.75 71 GLN A N 1
ATOM 525 C CA . GLN A 1 71 ? -4.969 8.829 8.269 1.00 74.75 71 GLN A CA 1
ATOM 526 C C . GLN A 1 71 ? -4.397 8.107 9.494 1.00 74.75 71 GLN A C 1
ATOM 528 O O . GLN A 1 71 ? -5.096 7.285 10.090 1.00 74.75 71 GLN A O 1
ATOM 533 N N . GLY A 1 72 ? -3.166 8.428 9.895 1.00 77.88 72 GLY A N 1
ATOM 534 C CA . GLY A 1 72 ? -2.525 7.904 11.098 1.00 77.88 72 GLY A CA 1
ATOM 535 C C . GLY A 1 72 ? -3.268 8.299 12.373 1.00 77.88 72 GLY A C 1
ATOM 536 O O . GLY A 1 72 ? -3.523 7.443 13.218 1.00 77.88 72 GLY A O 1
ATOM 537 N N . GLU A 1 73 ? -3.698 9.556 12.481 1.00 75.31 73 GLU A N 1
ATOM 538 C CA . GLU A 1 73 ? -4.514 10.052 13.595 1.00 75.31 73 GLU A CA 1
ATOM 539 C C . GLU A 1 73 ? -5.860 9.320 13.659 1.00 75.31 73 GLU A C 1
ATOM 541 O O . GLU A 1 73 ? -6.230 8.781 14.703 1.00 75.31 73 GLU A O 1
ATOM 546 N N . ARG A 1 74 ? -6.558 9.180 12.524 1.00 75.88 74 ARG A N 1
ATOM 547 C CA . ARG A 1 74 ? -7.821 8.423 12.455 1.00 75.88 74 ARG A CA 1
ATOM 548 C C . ARG A 1 74 ? -7.635 6.941 12.796 1.00 75.88 74 ARG A C 1
ATOM 550 O O . ARG A 1 74 ? -8.496 6.349 13.448 1.00 75.88 74 ARG A O 1
ATOM 557 N N . ALA A 1 75 ? -6.529 6.329 12.375 1.00 77.56 75 ALA A N 1
ATOM 558 C CA . ALA A 1 75 ? -6.203 4.942 12.698 1.00 77.56 75 ALA A CA 1
ATOM 559 C C . ALA A 1 75 ? -5.858 4.761 14.186 1.00 77.56 75 ALA A C 1
ATOM 561 O O . ALA A 1 75 ? -6.283 3.776 14.791 1.00 77.56 75 ALA A O 1
ATOM 562 N N . ALA A 1 76 ? -5.137 5.710 14.787 1.00 73.25 76 ALA A N 1
ATOM 563 C CA . ALA A 1 76 ? -4.819 5.713 16.211 1.00 73.25 76 ALA A CA 1
ATOM 564 C C . ALA A 1 76 ? -6.085 5.852 17.069 1.00 73.25 76 ALA A C 1
ATOM 566 O O . ALA A 1 76 ? -6.275 5.069 17.996 1.00 73.25 76 ALA A O 1
ATOM 567 N N . VAL A 1 77 ? -6.997 6.763 16.710 1.00 75.50 77 VAL A N 1
ATOM 568 C CA . VAL A 1 77 ? -8.291 6.911 17.396 1.00 75.50 77 VAL A CA 1
ATOM 569 C C . VAL A 1 77 ? -9.107 5.624 17.297 1.00 75.50 77 VAL A C 1
ATOM 571 O O . VAL A 1 77 ? -9.598 5.142 18.311 1.00 75.50 77 VAL A O 1
ATOM 574 N N . ARG A 1 78 ? -9.193 4.990 16.119 1.00 76.56 78 ARG A N 1
ATOM 575 C CA . ARG A 1 78 ? -9.890 3.696 15.976 1.00 76.56 78 ARG A CA 1
ATOM 576 C C . ARG A 1 78 ? -9.288 2.596 16.853 1.00 76.56 78 ARG A C 1
ATOM 578 O O . ARG A 1 78 ? -10.037 1.867 17.492 1.00 76.56 78 ARG A O 1
ATOM 585 N N . LYS A 1 79 ? -7.955 2.516 16.929 1.00 76.25 79 LYS A N 1
ATOM 586 C CA . LYS A 1 79 ? -7.251 1.574 17.814 1.00 76.25 79 LYS A CA 1
ATOM 587 C C . LYS A 1 79 ? -7.476 1.841 19.303 1.00 76.25 79 LYS A C 1
ATOM 589 O O . LYS A 1 79 ? -7.247 0.934 20.088 1.00 76.25 79 LYS A O 1
ATOM 594 N N . LEU A 1 80 ? -7.877 3.051 19.693 1.00 70.00 80 LEU A N 1
ATOM 595 C CA . LEU A 1 80 ? -8.207 3.396 21.080 1.00 70.00 80 LEU A CA 1
ATOM 596 C C . LEU A 1 80 ? -9.694 3.185 21.391 1.00 70.00 80 LEU A C 1
ATOM 598 O O . LEU A 1 80 ? -10.025 2.709 22.470 1.00 70.00 80 LEU A O 1
ATOM 602 N N . VAL A 1 81 ? -10.582 3.491 20.443 1.00 78.12 81 VAL A N 1
ATOM 603 C CA . VAL A 1 81 ? -12.043 3.353 20.583 1.00 78.12 81 VAL A CA 1
ATOM 604 C C . VAL A 1 81 ? -12.450 1.901 20.864 1.00 78.12 81 VAL A C 1
ATOM 606 O O . VAL A 1 81 ? -13.246 1.661 21.768 1.00 78.12 81 VAL A O 1
ATOM 609 N N . GLU A 1 82 ? -11.867 0.934 20.147 1.00 73.25 82 GLU A N 1
ATOM 610 C CA . GLU A 1 82 ? -12.221 -0.489 20.263 1.00 73.25 82 GLU A CA 1
ATOM 611 C C . GLU A 1 82 ? -11.840 -1.111 21.631 1.00 73.25 82 GLU A C 1
ATOM 613 O O . GLU A 1 82 ? -12.717 -1.696 22.267 1.00 73.25 82 GLU A O 1
ATOM 618 N N . PRO A 1 83 ? -10.614 -0.935 22.172 1.00 77.56 83 PRO A N 1
ATOM 619 C CA . PRO A 1 83 ? -10.267 -1.410 23.518 1.00 77.56 83 PRO A CA 1
ATOM 620 C C . PRO A 1 83 ? -10.997 -0.693 24.657 1.00 77.56 83 PRO A C 1
ATOM 622 O O . PRO A 1 83 ? -11.205 -1.285 25.713 1.00 77.56 83 PRO A O 1
ATOM 625 N N . LEU A 1 84 ? -11.357 0.580 24.469 1.00 73.19 84 LEU A N 1
ATOM 626 C CA . LEU A 1 84 ? -12.061 1.375 25.478 1.00 73.19 84 LEU A CA 1
ATOM 627 C C . LEU A 1 84 ? -13.581 1.131 25.479 1.00 73.19 84 LEU A C 1
ATOM 629 O O . LEU A 1 84 ? -14.279 1.654 26.343 1.00 73.19 84 LEU A O 1
ATOM 633 N N . GLY A 1 85 ? -14.097 0.330 24.541 1.00 79.19 85 GLY A N 1
ATOM 634 C CA . GLY A 1 85 ? -15.513 -0.036 24.475 1.00 79.19 85 GLY A CA 1
ATOM 635 C C . GLY A 1 85 ? -16.433 1.077 23.966 1.00 79.19 85 GLY A C 1
ATOM 636 O O . GLY A 1 85 ? -17.648 0.981 24.133 1.00 79.19 85 GLY A O 1
ATOM 637 N N . PHE A 1 86 ? -15.883 2.121 23.341 1.00 76.12 86 PHE A N 1
ATOM 638 C CA . PHE A 1 86 ? -16.683 3.176 22.723 1.00 76.12 86 PHE A CA 1
ATOM 639 C C . PHE A 1 86 ? -17.174 2.733 21.341 1.00 76.12 86 PHE A C 1
ATOM 641 O O . PHE A 1 86 ? -16.461 2.088 20.575 1.00 76.12 86 PHE A O 1
ATOM 648 N N . THR A 1 87 ? -18.404 3.103 20.991 1.00 74.94 87 THR A N 1
ATOM 649 C CA . THR A 1 87 ? -18.991 2.796 19.678 1.00 74.94 87 THR A CA 1
ATOM 650 C C . THR A 1 87 ? -18.560 3.767 18.586 1.00 74.94 87 THR A C 1
ATOM 652 O O . THR A 1 87 ? -18.523 3.400 17.409 1.00 74.94 87 THR A O 1
ATOM 655 N N . LYS A 1 88 ? -18.251 5.015 18.952 1.00 79.06 88 LYS A N 1
ATOM 656 C CA . LYS A 1 88 ? -17.859 6.077 18.023 1.00 79.06 88 LYS A CA 1
ATOM 657 C C . LYS A 1 88 ? -16.707 6.894 18.599 1.00 79.06 88 LYS A C 1
ATOM 659 O O . LYS A 1 88 ? -16.584 7.063 19.807 1.00 79.06 88 LYS A O 1
ATOM 664 N N . ALA A 1 89 ? -15.883 7.443 17.709 1.00 72.19 89 ALA A N 1
ATOM 665 C CA . ALA A 1 89 ? -14.809 8.367 18.075 1.00 72.19 89 ALA A CA 1
ATOM 666 C C . ALA A 1 89 ? -15.335 9.655 18.740 1.00 72.19 89 ALA A C 1
ATOM 668 O O . ALA A 1 89 ? -14.658 10.225 19.594 1.00 72.19 89 ALA A O 1
ATOM 669 N N . ASP A 1 90 ? -16.551 10.078 18.385 1.00 78.06 90 ASP A N 1
ATOM 670 C CA . ASP A 1 90 ? -17.216 11.238 18.988 1.00 78.06 90 ASP A CA 1
ATOM 671 C C . ASP A 1 90 ? -17.514 10.998 20.476 1.00 78.06 90 ASP A C 1
ATOM 673 O O . ASP A 1 90 ? -17.291 11.885 21.295 1.00 78.06 90 ASP A O 1
ATOM 677 N N 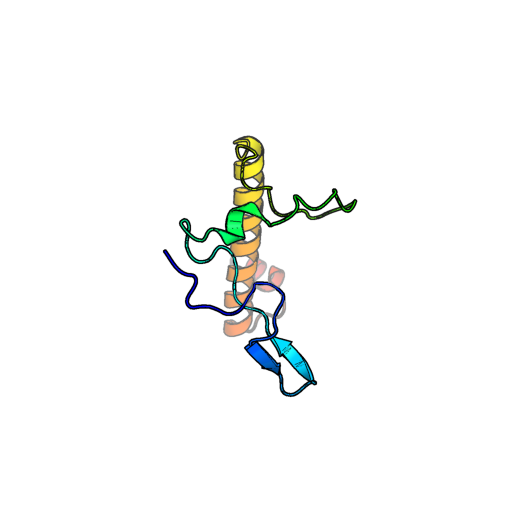. ASP A 1 91 ? -17.914 9.772 20.840 1.00 75.19 91 ASP A N 1
ATOM 678 C CA . ASP A 1 91 ? -18.195 9.378 22.228 1.00 75.19 91 ASP A CA 1
ATOM 679 C C . ASP A 1 91 ? -16.913 9.408 23.082 1.00 75.19 91 ASP A C 1
ATOM 681 O O . ASP A 1 91 ? -16.921 9.875 24.220 1.00 75.19 91 ASP A O 1
ATOM 685 N N . LEU A 1 92 ? -15.785 8.966 22.507 1.00 70.62 92 LEU A N 1
ATOM 686 C CA . LEU A 1 92 ? -14.466 9.051 23.145 1.00 70.62 92 LEU A CA 1
ATOM 687 C C . LEU A 1 92 ? -14.017 10.510 23.317 1.00 70.62 92 LEU A C 1
ATOM 689 O O . LEU A 1 92 ? -13.435 10.866 24.337 1.00 70.62 92 LEU A O 1
ATOM 693 N N . THR A 1 93 ? -14.284 11.361 22.326 1.00 75.94 93 THR A N 1
ATOM 694 C CA . THR A 1 93 ? -13.897 12.779 22.365 1.00 75.94 93 THR A CA 1
ATOM 695 C C . THR A 1 93 ? -14.710 13.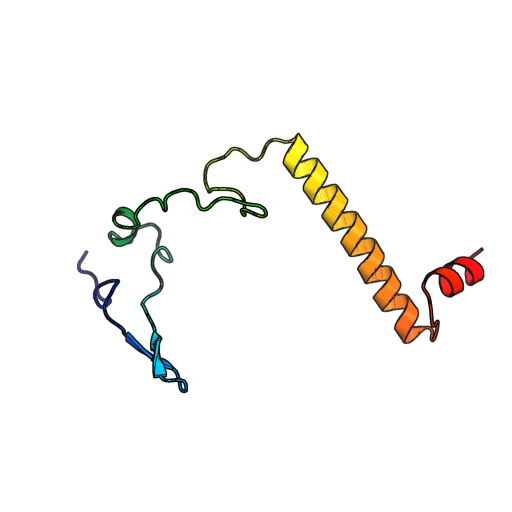545 23.409 1.00 75.94 93 THR A C 1
ATOM 697 O O . THR A 1 93 ? -14.149 14.354 24.142 1.00 75.94 93 THR A O 1
ATOM 700 N N . ALA A 1 94 ? -16.004 13.238 23.532 1.00 76.94 94 ALA A N 1
ATOM 701 C CA . ALA A 1 94 ? -16.887 13.791 24.557 1.00 76.94 94 ALA A CA 1
ATOM 702 C C . ALA A 1 94 ? -16.546 13.316 25.981 1.00 76.94 94 ALA A C 1
ATOM 704 O O . ALA A 1 94 ? -16.869 14.009 26.934 1.00 76.94 94 ALA A O 1
ATOM 705 N N . PHE A 1 95 ? -15.906 12.152 26.139 1.00 71.94 95 PHE A N 1
ATOM 706 C CA . PHE A 1 95 ? -15.440 11.660 27.441 1.00 71.94 95 PHE A CA 1
ATOM 707 C C . PHE A 1 95 ? -14.184 12.387 27.954 1.00 71.94 95 PHE A C 1
ATOM 709 O O . PHE A 1 95 ? -13.967 12.464 29.160 1.00 71.94 95 PHE A O 1
ATOM 716 N N . VAL A 1 96 ? -13.327 12.869 27.048 1.00 71.75 96 VAL A N 1
ATOM 717 C CA . VAL A 1 96 ? -12.056 13.534 27.395 1.00 71.75 96 VAL A CA 1
ATOM 718 C C . VAL A 1 96 ? -12.229 15.044 27.628 1.00 71.75 96 VAL A C 1
ATOM 720 O O . VAL A 1 96 ? -11.379 15.648 28.284 1.00 71.75 96 VAL A O 1
ATOM 723 N N . GLN A 1 97 ? -13.298 15.647 27.093 1.00 53.38 97 GLN A N 1
ATOM 724 C CA . GLN A 1 97 ? -13.693 17.039 27.361 1.00 53.38 97 GLN A CA 1
ATOM 725 C C . GLN A 1 97 ? -14.430 17.175 28.694 1.00 53.38 97 GLN A C 1
ATOM 727 O O . GLN A 1 97 ? -14.201 18.211 29.358 1.00 53.38 97 GLN A O 1
#

Sequence (97 aa):
MDRLLPAPRTPVGHRRDGRPIFPMLGADSTDPSNVQLPTAPPAADPAAPPTPGQGLDQEALTRQLAREKEQGERAAVRKLVEPLGFTKADDLTAFVQ

Radius of gyration: 23.14 Å; Cα contacts (8 Å, |Δi|>4): 46; chains: 1; bounding box: 46×44×50 Å

Foldseek 3Di:
DDDPDPDQPDFPDADPVRHGHGDDPPPDVPDPCVVVDPPDDDDDDDDDDDDVPPPCPPVNVVVVVVVVVVVVVVVVLVVVCVVVVHPDSVVVVVVVD

Secondary structure (DSSP, 8-state):
----SPPTTS-SEE-TTSPEEPPPSSSSTT-GGGGG--------SS-PPPPTTS---HHHHHHHHHHHHHHHHHHHHHHHHTTTT-SSHHHHHHHH-

Organism: Streptomyces lasalocidi (NCBI:txid324833)

Mean predicted aligned error: 18.34 Å

Solvent-accessible surface area (backbone atoms only — not comparable to full-atom values): 6488 Å² total; per-residue (Å²): 133,83,76,89,62,76,58,75,88,43,64,80,45,63,48,99,86,66,49,73,35,60,65,83,77,65,81,48,93,83,46,77,69,55,78,70,63,74,83,72,78,88,78,82,82,91,77,80,74,83,57,94,81,63,77,78,47,69,68,58,51,52,54,50,53,53,51,52,49,54,51,48,53,55,50,52,49,54,66,47,27,62,81,71,69,43,94,43,70,66,60,53,53,64,70,76,107